Protein AF-A0A3C0UGK8-F1 (afdb_monomer)

Mean predicted aligned error: 3.43 Å

Sequence (91 aa):
MPILILAMAVVVIDQWSKYFVQTHMSLGMSIPVIPSVFHLTYILNPGAAFGILENQRTFFVIIGLLMIGAVLYLYPRIPDKMKLLRLGTGL

Solvent-accessible surface area (backbone atoms only — not comparable to full-atom values): 5446 Å² total; per-residue (Å²): 112,73,40,57,56,48,31,49,52,52,50,51,54,51,53,50,52,50,50,49,46,68,75,76,49,54,86,72,40,69,46,72,77,40,83,101,77,39,64,54,62,42,78,86,73,65,31,54,80,95,54,45,68,57,74,43,59,68,61,53,53,52,52,51,52,51,50,52,51,49,47,68,64,46,54,84,73,54,60,83,86,47,52,68,60,55,50,57,76,26,109

Foldseek 3Di:
DVLQVLLVVVVVVVVVVVVCCVVPHDQQDWADPDPPPDIDHHYDQQADPPNPPGVVVVVVVVVVVVLVVVLVVCLVVDDPVPVVVNNVSSD

Radius of gyration: 16.95 Å; Cα contacts (8 Å, |Δi|>4): 56; chains: 1; bounding box: 33×36×42 Å

Structure (mmCIF, N/CA/C/O backbone):
data_AF-A0A3C0UGK8-F1
#
_entry.id   AF-A0A3C0UGK8-F1
#
loop_
_atom_site.group_PDB
_atom_site.id
_atom_site.type_symbol
_atom_site.label_atom_id
_atom_site.label_alt_id
_atom_site.label_comp_id
_atom_site.label_asym_id
_atom_site.label_entity_id
_atom_site.label_seq_id
_atom_site.pdbx_PDB_ins_code
_atom_site.Cartn_x
_atom_site.Cartn_y
_atom_site.Cartn_z
_atom_site.occupancy
_atom_site.B_iso_or_equiv
_atom_site.auth_seq_id
_atom_site.auth_comp_id
_atom_site.auth_asym_id
_atom_site.auth_atom_id
_atom_site.pdbx_PDB_model_num
ATOM 1 N N . MET A 1 1 ? 19.324 -0.706 -10.893 1.00 63.34 1 MET A N 1
ATOM 2 C CA . MET A 1 1 ? 17.860 -0.904 -11.018 1.00 63.34 1 MET A CA 1
ATOM 3 C C . MET A 1 1 ? 17.137 0.107 -10.127 1.00 63.34 1 MET A C 1
ATOM 5 O O . MET A 1 1 ? 16.683 -0.272 -9.056 1.00 63.34 1 MET A O 1
ATOM 9 N N . PRO A 1 2 ? 17.051 1.392 -10.519 1.00 74.00 2 PRO A N 1
ATOM 10 C CA . PRO A 1 2 ? 16.413 2.433 -9.694 1.00 74.00 2 PRO A CA 1
ATOM 11 C C . PRO A 1 2 ? 14.976 2.072 -9.279 1.00 74.00 2 PRO A C 1
ATOM 13 O O . PRO A 1 2 ? 14.550 2.412 -8.183 1.00 74.00 2 PRO A O 1
ATOM 16 N N . ILE A 1 3 ? 14.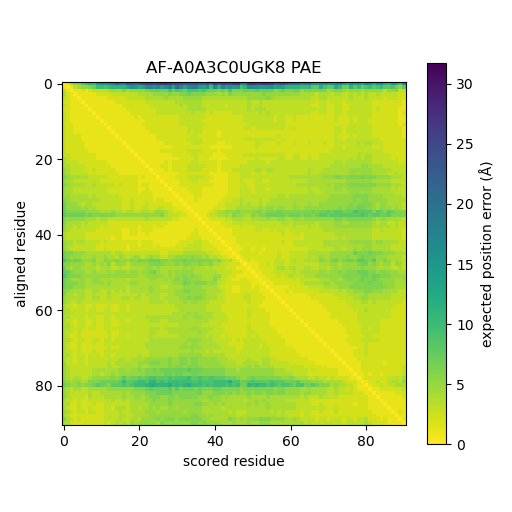282 1.283 -10.104 1.00 87.25 3 ILE A N 1
ATOM 17 C CA . ILE A 1 3 ? 12.959 0.731 -9.804 1.00 87.25 3 ILE A CA 1
ATOM 18 C C . ILE A 1 3 ? 12.916 -0.145 -8.540 1.00 87.25 3 ILE A C 1
ATOM 20 O O . ILE A 1 3 ? 11.967 -0.040 -7.778 1.00 87.25 3 ILE A O 1
ATOM 24 N N . LEU A 1 4 ? 13.937 -0.971 -8.273 1.00 89.50 4 LEU A N 1
ATOM 25 C CA . LEU A 1 4 ? 13.946 -1.829 -7.082 1.00 89.50 4 LEU A CA 1
ATOM 26 C C . LEU A 1 4 ? 14.155 -1.021 -5.807 1.00 89.50 4 LEU A C 1
ATOM 28 O O . LEU A 1 4 ? 13.619 -1.378 -4.767 1.00 89.50 4 LEU A O 1
ATOM 32 N N . ILE A 1 5 ? 14.930 0.062 -5.889 1.00 91.88 5 ILE A N 1
ATOM 33 C CA . ILE A 1 5 ? 15.137 0.969 -4.758 1.00 91.88 5 ILE A CA 1
ATOM 34 C C . ILE A 1 5 ? 13.818 1.668 -4.429 1.00 91.88 5 ILE A C 1
ATOM 36 O O . ILE A 1 5 ? 13.433 1.711 -3.265 1.00 91.88 5 ILE A O 1
ATOM 40 N N . LEU A 1 6 ? 13.106 2.156 -5.453 1.00 93.50 6 LEU A N 1
ATOM 41 C CA . LEU A 1 6 ? 11.780 2.749 -5.289 1.00 93.50 6 LEU A CA 1
ATOM 42 C C . LEU A 1 6 ? 10.788 1.743 -4.690 1.00 93.50 6 LEU A C 1
ATOM 44 O O . LEU A 1 6 ? 10.190 2.037 -3.661 1.00 93.50 6 LEU A O 1
ATOM 48 N N . ALA A 1 7 ? 10.682 0.544 -5.269 1.00 94.56 7 ALA A N 1
ATOM 49 C CA . ALA A 1 7 ? 9.791 -0.503 -4.776 1.00 94.56 7 ALA A CA 1
ATOM 50 C C . ALA A 1 7 ? 10.115 -0.895 -3.325 1.00 94.56 7 ALA A C 1
ATOM 52 O O . ALA A 1 7 ? 9.216 -1.032 -2.501 1.00 94.56 7 ALA A O 1
ATOM 53 N N . MET A 1 8 ? 11.402 -1.015 -2.978 1.00 95.50 8 MET A N 1
ATOM 54 C CA . MET A 1 8 ? 11.827 -1.309 -1.609 1.00 95.50 8 MET A CA 1
ATOM 55 C C . MET A 1 8 ? 11.448 -0.184 -0.644 1.00 95.50 8 MET A C 1
ATOM 57 O O . MET A 1 8 ? 10.941 -0.458 0.439 1.00 95.50 8 MET A O 1
ATOM 61 N N . ALA A 1 9 ? 11.647 1.077 -1.035 1.00 96.06 9 ALA A N 1
ATOM 62 C CA . ALA A 1 9 ? 11.243 2.219 -0.223 1.00 96.06 9 ALA A CA 1
ATOM 63 C C . ALA A 1 9 ? 9.724 2.230 0.016 1.00 96.06 9 ALA A C 1
ATOM 65 O O . ALA A 1 9 ? 9.294 2.413 1.153 1.00 96.06 9 ALA A O 1
ATOM 66 N N . VAL A 1 10 ? 8.920 1.961 -1.019 1.00 96.69 10 VAL A N 1
ATOM 67 C CA . VAL A 1 10 ? 7.456 1.847 -0.905 1.00 96.69 10 VAL A CA 1
ATOM 68 C C . VAL A 1 10 ? 7.068 0.727 0.060 1.00 96.69 10 VAL A C 1
ATOM 70 O O . VAL A 1 10 ? 6.277 0.965 0.968 1.00 96.69 10 VAL A O 1
ATOM 73 N N . VAL A 1 11 ? 7.661 -0.465 -0.071 1.00 97.31 11 VAL A N 1
ATOM 74 C CA . VAL A 1 11 ? 7.388 -1.602 0.826 1.00 97.31 11 VAL A CA 1
ATOM 75 C C . VAL A 1 11 ? 7.768 -1.280 2.271 1.00 97.31 11 VAL A C 1
ATOM 77 O O . VAL A 1 11 ? 6.998 -1.573 3.183 1.00 97.31 11 VAL A O 1
ATOM 80 N N . VAL A 1 12 ? 8.924 -0.653 2.505 1.00 98.38 12 VAL A N 1
ATOM 81 C CA . VAL A 1 12 ? 9.357 -0.266 3.856 1.00 98.38 12 VAL A CA 1
ATOM 82 C C . VAL A 1 12 ? 8.387 0.741 4.473 1.00 98.38 12 VAL A C 1
ATOM 84 O O . VAL A 1 12 ? 7.983 0.561 5.620 1.00 98.38 12 VAL A O 1
ATOM 87 N N . ILE A 1 13 ? 7.971 1.764 3.720 1.00 98.44 13 ILE A N 1
ATOM 88 C CA . ILE A 1 13 ? 7.020 2.777 4.197 1.00 98.44 13 ILE A CA 1
ATOM 89 C C . ILE A 1 13 ? 5.644 2.147 4.469 1.00 98.44 13 ILE A C 1
ATOM 91 O O . ILE A 1 13 ? 5.053 2.406 5.517 1.00 98.44 13 ILE A O 1
ATOM 95 N N . ASP A 1 14 ? 5.156 1.277 3.579 1.00 98.31 14 ASP A N 1
ATOM 96 C CA . ASP A 1 14 ? 3.898 0.540 3.749 1.00 98.31 14 ASP A CA 1
ATOM 97 C C . ASP A 1 14 ? 3.914 -0.313 5.025 1.00 98.31 14 ASP A C 1
ATOM 99 O O . ASP A 1 14 ? 3.037 -0.169 5.879 1.00 98.31 14 ASP A O 1
ATOM 103 N N . GLN A 1 15 ? 4.935 -1.155 5.205 1.00 98.56 15 GLN A N 1
ATOM 104 C CA . GLN A 1 15 ? 5.019 -2.051 6.360 1.00 98.56 15 GLN A CA 1
ATOM 105 C C . GLN A 1 15 ? 5.234 -1.287 7.667 1.00 98.56 15 GLN A C 1
ATOM 107 O O . GLN A 1 15 ? 4.610 -1.617 8.676 1.00 98.56 15 GLN A O 1
ATOM 112 N N . TRP A 1 16 ? 6.052 -0.231 7.653 1.00 98.62 16 TRP A N 1
ATOM 113 C CA . TRP A 1 16 ? 6.241 0.626 8.819 1.00 98.62 16 TRP A CA 1
ATOM 114 C C . TRP A 1 16 ? 4.941 1.337 9.216 1.00 98.62 16 TRP A C 1
ATOM 116 O O . TRP A 1 16 ? 4.580 1.327 10.392 1.00 98.62 16 TRP A O 1
ATOM 126 N N . SER A 1 17 ? 4.188 1.876 8.250 1.00 98.19 17 SER A N 1
ATOM 127 C CA . SER A 1 17 ? 2.898 2.523 8.524 1.00 98.19 17 SER A CA 1
ATOM 128 C C . SER A 1 17 ? 1.872 1.550 9.120 1.00 98.19 17 SER A C 1
ATOM 130 O O . SER A 1 17 ? 1.206 1.878 10.103 1.00 98.19 17 SER A O 1
ATOM 132 N N . LYS A 1 18 ? 1.796 0.316 8.602 1.00 98.38 18 LYS A N 1
ATOM 133 C CA . LYS A 1 18 ? 0.925 -0.742 9.137 1.00 98.38 18 LYS A CA 1
ATOM 134 C C . LYS A 1 18 ? 1.331 -1.144 10.548 1.00 98.38 18 LYS A C 1
ATOM 136 O O . LYS A 1 18 ? 0.467 -1.260 11.412 1.00 98.38 18 LYS A O 1
ATOM 141 N N . TYR A 1 19 ? 2.628 -1.319 10.791 1.00 98.44 19 TYR A N 1
ATOM 142 C CA . TYR A 1 19 ? 3.153 -1.640 12.114 1.00 98.44 19 TYR A CA 1
ATOM 143 C C . TYR A 1 19 ? 2.834 -0.540 13.132 1.00 98.44 19 TYR A C 1
ATOM 145 O O . TYR A 1 19 ? 2.364 -0.832 14.231 1.00 98.44 19 TYR A O 1
ATOM 153 N N . PHE A 1 20 ? 3.023 0.727 12.755 1.00 98.25 20 PHE A N 1
ATOM 154 C CA . PHE A 1 20 ? 2.666 1.870 13.591 1.00 98.25 20 PHE A CA 1
ATOM 155 C C . PHE A 1 20 ? 1.177 1.851 13.966 1.00 98.25 20 PHE A C 1
ATOM 157 O O . PHE A 1 20 ? 0.848 1.897 15.150 1.00 98.25 20 PHE A O 1
ATOM 164 N N . VAL A 1 21 ? 0.283 1.693 12.982 1.00 98.50 21 VAL A N 1
ATOM 165 C CA . VAL A 1 21 ? -1.170 1.621 13.215 1.00 98.50 21 VAL A CA 1
ATOM 166 C C . VAL A 1 21 ? -1.528 0.446 14.130 1.00 98.50 21 VAL A C 1
ATOM 168 O O . VAL A 1 21 ? -2.247 0.634 15.105 1.00 98.50 21 VAL A O 1
ATOM 171 N N . GLN A 1 22 ? -0.988 -0.749 13.875 1.00 98.25 22 GLN A N 1
ATOM 172 C CA . GLN A 1 22 ? -1.279 -1.949 14.670 1.00 98.25 22 GLN A CA 1
ATOM 173 C C . GLN A 1 22 ? -0.816 -1.846 16.129 1.00 98.25 22 GLN A C 1
ATOM 175 O O . GLN A 1 22 ? -1.411 -2.478 16.997 1.00 98.25 22 GLN A O 1
ATOM 180 N N . THR A 1 23 ? 0.243 -1.079 16.401 1.00 98.19 23 THR A N 1
ATOM 181 C CA . THR A 1 23 ? 0.827 -0.949 17.746 1.00 98.19 23 THR A CA 1
ATOM 182 C C . THR A 1 23 ? 0.286 0.235 18.544 1.00 98.19 23 THR A C 1
ATOM 184 O O . THR A 1 23 ? 0.343 0.201 19.769 1.00 98.19 23 THR A O 1
ATOM 187 N N . HIS A 1 24 ? -0.252 1.262 17.879 1.00 98.12 24 HIS A N 1
ATOM 188 C CA . HIS A 1 24 ? -0.696 2.503 18.530 1.00 98.12 24 HIS A CA 1
ATOM 189 C C . HIS A 1 24 ? -2.211 2.737 18.461 1.00 98.12 24 HIS A C 1
ATOM 191 O O . HIS A 1 24 ? -2.715 3.618 19.155 1.00 98.12 24 HIS A O 1
ATOM 197 N N . MET A 1 25 ? -2.949 1.984 17.641 1.00 98.50 25 MET A N 1
ATOM 198 C CA . MET A 1 25 ? -4.389 2.169 17.451 1.00 98.50 25 MET A CA 1
ATOM 199 C C . MET A 1 25 ? -5.175 0.903 17.787 1.00 98.50 25 MET A C 1
ATOM 201 O O . MET A 1 25 ? -4.739 -0.219 17.544 1.00 98.50 25 MET A O 1
ATOM 205 N N . SER A 1 26 ? -6.390 1.090 18.301 1.00 98.38 26 SER A N 1
ATOM 206 C CA . SER A 1 26 ? -7.379 0.010 18.422 1.00 98.38 26 SER A CA 1
ATOM 207 C C . SER A 1 26 ? -8.156 -0.155 17.114 1.00 98.38 26 SER A C 1
ATOM 209 O O . SER A 1 26 ? -8.343 0.818 16.384 1.00 98.38 26 SER A O 1
ATOM 211 N N . LEU A 1 27 ? -8.631 -1.366 16.807 1.00 98.25 27 LEU A N 1
ATOM 212 C CA . LEU A 1 27 ? -9.463 -1.598 15.620 1.00 98.25 27 LEU A CA 1
ATOM 213 C C . LEU A 1 27 ? -10.702 -0.684 15.649 1.00 98.25 27 LEU A C 1
ATOM 215 O O . LEU A 1 27 ? -11.390 -0.606 16.664 1.00 98.25 27 LEU A O 1
ATOM 219 N N . GLY A 1 28 ? -10.969 0.016 14.546 1.00 98.19 28 GLY A N 1
ATOM 220 C CA . GLY A 1 28 ? -12.047 1.003 14.427 1.00 98.19 28 GLY A CA 1
ATOM 221 C C . GLY A 1 28 ? -11.697 2.405 14.939 1.00 98.19 28 GLY A C 1
ATOM 222 O O . GLY A 1 28 ? -12.460 3.339 14.702 1.00 98.19 28 GLY A O 1
ATOM 223 N N . MET A 1 29 ? -10.546 2.595 15.595 1.00 98.44 29 MET A N 1
ATOM 224 C CA . MET A 1 29 ? -10.075 3.921 15.999 1.00 98.44 29 MET A CA 1
ATOM 225 C C . MET A 1 29 ? -9.813 4.792 14.767 1.00 98.44 29 MET A C 1
ATOM 227 O O . MET A 1 29 ? -9.210 4.337 13.792 1.00 98.44 29 MET A O 1
ATOM 231 N N . SER A 1 30 ? -10.227 6.058 14.843 1.00 98.12 30 SER A N 1
ATOM 232 C CA . SER A 1 30 ? -10.008 7.070 13.811 1.00 98.12 30 SER A CA 1
ATOM 233 C C . SER A 1 30 ? -9.383 8.321 14.428 1.00 98.12 30 SER A C 1
ATOM 235 O O . SER A 1 30 ? -9.940 8.897 15.362 1.00 98.12 30 SER A O 1
ATOM 237 N N . ILE A 1 31 ? -8.210 8.720 13.933 1.00 97.62 31 ILE A N 1
ATOM 238 C CA . ILE A 1 31 ? -7.451 9.885 14.401 1.00 97.62 31 ILE A CA 1
ATOM 239 C C . ILE A 1 31 ? -7.496 10.955 13.299 1.00 97.62 31 ILE A C 1
ATOM 241 O O . ILE A 1 31 ? -7.022 10.691 12.188 1.00 97.62 31 ILE A O 1
ATOM 245 N N . PRO A 1 32 ? -8.046 12.155 13.558 1.00 97.69 32 PRO A N 1
ATOM 246 C CA . PRO A 1 32 ? -8.033 13.240 12.584 1.00 97.69 32 PRO A CA 1
ATOM 247 C C . PRO A 1 32 ? -6.606 13.761 12.388 1.00 97.69 32 PRO A C 1
ATOM 249 O O . PRO A 1 32 ? -5.963 14.198 13.338 1.00 97.69 32 PRO A O 1
ATOM 252 N N . VAL A 1 33 ? -6.124 13.743 11.144 1.00 97.31 33 VAL A N 1
ATOM 253 C CA . VAL A 1 33 ? -4.838 14.348 10.758 1.00 97.31 33 VAL A CA 1
ATOM 254 C C . VAL A 1 33 ? -5.076 15.745 10.186 1.00 97.31 33 VAL A C 1
ATOM 25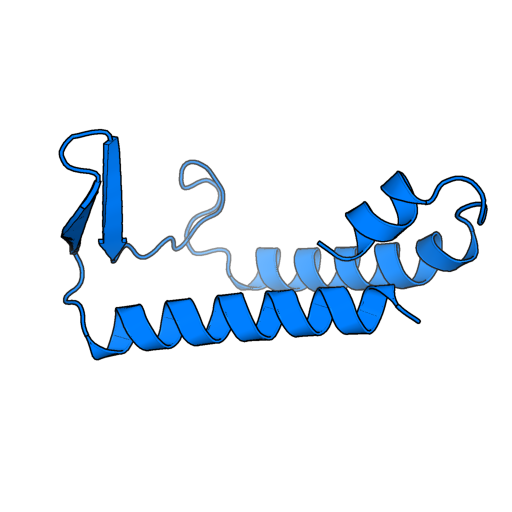6 O O . VAL A 1 33 ? -4.411 16.699 10.576 1.00 97.31 33 VAL A O 1
ATOM 259 N N . ILE A 1 34 ? -6.069 15.875 9.300 1.00 98.00 34 ILE A N 1
ATOM 260 C CA . ILE A 1 34 ? -6.625 17.159 8.863 1.00 98.00 34 ILE A CA 1
ATOM 261 C C . ILE A 1 34 ? -8.114 17.125 9.214 1.00 98.00 34 ILE A C 1
ATOM 263 O O . ILE A 1 34 ? -8.844 16.332 8.603 1.00 98.00 34 ILE A O 1
ATOM 267 N N . PRO A 1 35 ? -8.579 17.939 10.181 1.00 96.50 35 PRO A N 1
ATOM 268 C CA . PRO A 1 35 ? -9.969 17.927 10.621 1.00 96.50 35 PRO A CA 1
ATOM 269 C C . PRO A 1 35 ? -10.940 17.989 9.438 1.00 96.50 35 PRO A C 1
ATOM 271 O O . PRO A 1 35 ? -10.767 18.795 8.525 1.00 96.50 35 PRO A O 1
ATOM 274 N N . SER A 1 36 ? -11.935 17.100 9.438 1.00 95.50 36 SER A N 1
ATOM 275 C CA . SER A 1 36 ? -12.970 16.979 8.395 1.00 95.50 36 SER A CA 1
ATOM 276 C C . SER A 1 36 ? -12.505 16.579 6.983 1.00 95.50 36 SER A C 1
ATOM 278 O O . SER A 1 36 ? -13.356 16.406 6.116 1.00 95.50 36 SER A O 1
ATOM 280 N N . VAL A 1 37 ? -11.203 16.389 6.731 1.00 97.81 37 VAL A N 1
ATOM 281 C CA . VAL A 1 37 ? -10.667 16.045 5.395 1.00 97.81 37 VAL A CA 1
ATOM 282 C C . VAL A 1 37 ? -9.939 14.705 5.399 1.00 97.81 37 VAL A C 1
ATOM 284 O O . VAL A 1 37 ? -10.196 13.861 4.546 1.00 97.81 37 VAL A O 1
ATOM 287 N N . PHE A 1 38 ? -9.036 14.486 6.358 1.00 97.88 38 PHE A N 1
ATOM 288 C CA . PHE A 1 38 ? -8.176 13.306 6.387 1.00 97.88 38 PHE A CA 1
ATOM 289 C C . PHE A 1 38 ? -8.089 12.715 7.791 1.00 97.88 38 PHE A C 1
ATOM 291 O O . PHE A 1 38 ? -7.687 13.386 8.744 1.00 97.88 38 PHE A O 1
ATOM 298 N N . HIS A 1 39 ? -8.442 11.436 7.890 1.00 98.19 39 HIS A N 1
ATOM 299 C CA . HIS A 1 39 ? -8.390 10.661 9.120 1.00 98.19 39 HIS A CA 1
ATOM 300 C C . HIS A 1 39 ? -7.585 9.388 8.893 1.00 98.19 39 HIS A C 1
ATOM 302 O O . HIS A 1 39 ? -7.810 8.664 7.920 1.00 98.19 39 HIS A O 1
ATOM 308 N N . LEU A 1 40 ? -6.690 9.086 9.827 1.00 98.12 40 LEU A N 1
ATOM 309 C CA . LEU A 1 40 ? -6.052 7.784 9.904 1.00 98.12 40 LEU A CA 1
ATOM 310 C C . LEU A 1 40 ? -7.001 6.848 10.649 1.00 98.12 40 LEU A C 1
ATOM 312 O O . LEU A 1 40 ? -7.282 7.072 11.823 1.00 98.12 40 LEU A O 1
ATOM 316 N N . THR A 1 41 ? -7.517 5.827 9.968 1.00 98.00 41 THR A N 1
ATOM 317 C CA . THR A 1 41 ? -8.485 4.884 10.546 1.00 98.00 41 THR A CA 1
ATOM 318 C C . THR A 1 41 ? -7.928 3.474 10.500 1.00 98.00 41 THR A C 1
ATOM 320 O O . THR A 1 41 ? -7.509 3.011 9.438 1.00 98.00 41 THR A O 1
ATOM 323 N N . TYR A 1 42 ? -7.943 2.776 11.634 1.00 98.50 42 TYR A N 1
ATOM 324 C CA . TYR A 1 42 ? -7.533 1.379 11.671 1.00 98.50 42 TYR A CA 1
ATOM 325 C C . TYR A 1 42 ? -8.708 0.480 11.277 1.00 98.50 42 TYR A C 1
ATOM 327 O O . TYR A 1 42 ? -9.642 0.278 12.050 1.00 98.50 42 TY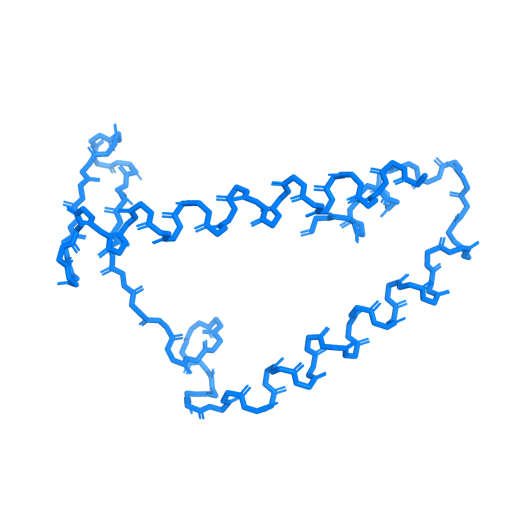R A O 1
ATOM 335 N N . ILE A 1 43 ? -8.641 -0.077 10.069 1.00 97.12 43 ILE A N 1
ATOM 336 C CA . ILE A 1 43 ? -9.598 -1.049 9.539 1.00 97.12 43 ILE A CA 1
ATOM 337 C C . ILE A 1 43 ? -8.863 -2.264 8.962 1.00 97.12 43 ILE A C 1
ATOM 339 O O . ILE A 1 43 ? -7.750 -2.143 8.449 1.00 97.12 43 ILE A O 1
ATOM 343 N N . LEU A 1 44 ? -9.487 -3.440 9.042 1.00 96.56 44 LEU A N 1
ATOM 344 C CA . LEU A 1 44 ? -9.009 -4.664 8.400 1.00 96.56 44 LEU A CA 1
ATOM 345 C C . LEU A 1 44 ? -9.851 -4.930 7.153 1.00 96.56 44 LEU A C 1
ATOM 347 O O . LEU A 1 44 ? -11.076 -4.906 7.228 1.00 96.56 44 LEU A O 1
ATOM 351 N N . ASN A 1 45 ? -9.200 -5.199 6.021 1.00 95.62 45 ASN A N 1
ATOM 352 C CA . ASN A 1 45 ? -9.874 -5.574 4.780 1.00 95.62 45 ASN A CA 1
ATOM 353 C C . ASN A 1 45 ? -9.561 -7.044 4.436 1.00 95.62 45 ASN A C 1
ATOM 355 O O . ASN A 1 45 ? -8.484 -7.315 3.902 1.00 95.62 45 ASN A O 1
ATOM 359 N N . PRO A 1 46 ? -10.458 -7.998 4.757 1.00 94.88 46 PRO A N 1
ATOM 360 C CA . PRO A 1 46 ? -10.284 -9.404 4.390 1.00 94.88 46 PRO A CA 1
ATOM 361 C C . PRO A 1 46 ? -10.518 -9.691 2.893 1.00 94.88 46 PRO A C 1
ATOM 363 O O . PRO A 1 46 ? -10.271 -10.815 2.453 1.00 94.88 46 PRO A O 1
ATOM 366 N N . GLY A 1 47 ? -10.990 -8.711 2.112 1.00 94.38 47 GLY A N 1
ATOM 367 C CA . GLY A 1 47 ? -11.193 -8.801 0.662 1.00 94.38 47 GLY A CA 1
ATOM 368 C C . GLY A 1 47 ? -10.344 -7.804 -0.138 1.00 94.38 47 GLY A C 1
ATOM 369 O O . GLY A 1 47 ? -9.375 -7.228 0.357 1.00 94.38 47 GLY A O 1
ATOM 370 N N . ALA A 1 48 ? -10.714 -7.599 -1.403 1.00 92.12 48 ALA A N 1
ATOM 371 C CA . ALA A 1 48 ? -10.133 -6.591 -2.292 1.00 92.12 48 ALA A CA 1
ATOM 372 C C . ALA A 1 48 ? -10.818 -5.218 -2.129 1.00 92.12 48 ALA A C 1
ATOM 374 O O . ALA A 1 48 ? -11.442 -4.914 -1.109 1.00 92.12 48 ALA A O 1
ATOM 375 N N . ALA A 1 49 ? -10.712 -4.361 -3.149 1.00 91.69 49 ALA A N 1
ATOM 376 C CA . ALA A 1 49 ? -11.500 -3.137 -3.238 1.00 91.69 49 ALA A CA 1
ATOM 377 C C . ALA A 1 49 ? -13.005 -3.447 -3.114 1.00 91.69 49 ALA A C 1
ATOM 379 O O . ALA A 1 49 ? -13.489 -4.442 -3.656 1.00 91.69 49 ALA A O 1
ATOM 380 N N . PHE A 1 50 ? -13.733 -2.596 -2.385 1.00 93.12 50 PHE A N 1
ATOM 381 C CA . PHE A 1 50 ? -15.171 -2.747 -2.104 1.00 93.12 50 PHE A CA 1
ATOM 382 C C . PHE A 1 50 ? -15.567 -4.049 -1.378 1.00 93.12 50 PHE A C 1
ATOM 384 O O . PHE A 1 50 ? -16.733 -4.429 -1.408 1.00 93.12 50 PHE A O 1
ATOM 391 N N . GLY A 1 51 ? -14.621 -4.749 -0.739 1.00 91.62 51 GLY A N 1
ATOM 392 C CA . GLY A 1 51 ? -14.892 -6.006 -0.026 1.00 91.62 51 GLY A CA 1
ATOM 393 C C . GLY A 1 51 ? -15.124 -7.214 -0.942 1.00 91.62 51 GLY A C 1
ATOM 394 O O . GLY A 1 51 ? -15.557 -8.268 -0.485 1.00 91.62 51 GLY A O 1
ATOM 395 N N . ILE A 1 52 ? -14.833 -7.090 -2.240 1.00 96.31 52 ILE A N 1
ATOM 396 C CA . ILE A 1 52 ? -14.982 -8.185 -3.205 1.00 96.31 52 ILE A CA 1
ATOM 397 C C . ILE A 1 52 ? -14.019 -9.330 -2.856 1.00 96.31 52 ILE A C 1
ATOM 399 O O . ILE A 1 52 ? -12.864 -9.086 -2.503 1.00 96.31 52 ILE A O 1
ATOM 403 N N . LEU A 1 53 ? -14.479 -10.579 -3.012 1.00 94.88 53 LEU A N 1
ATOM 404 C CA . LEU A 1 53 ? -13.695 -11.801 -2.765 1.00 94.88 53 LEU A CA 1
ATOM 405 C C . LEU A 1 53 ? -13.146 -11.881 -1.327 1.00 94.88 53 LEU A C 1
ATOM 407 O O . LEU A 1 53 ? -11.974 -12.181 -1.098 1.00 94.88 53 LEU A O 1
ATOM 411 N N . GLU A 1 54 ? -14.008 -11.611 -0.348 1.00 95.31 54 GLU A N 1
ATOM 412 C CA . GLU A 1 54 ? -13.673 -11.709 1.071 1.00 95.31 54 GLU A CA 1
ATOM 413 C C . GLU A 1 54 ? -13.095 -13.085 1.447 1.00 95.31 54 GLU A C 1
ATOM 415 O O . GLU A 1 54 ? -13.565 -14.127 0.984 1.00 95.31 54 GLU A O 1
ATOM 420 N N . ASN A 1 55 ? -12.069 -13.090 2.302 1.00 95.88 55 ASN A N 1
ATOM 421 C CA . ASN A 1 55 ? -11.397 -14.282 2.826 1.00 95.88 55 ASN A CA 1
ATOM 422 C C . ASN A 1 55 ? -10.680 -15.142 1.762 1.00 95.88 55 ASN A C 1
ATOM 424 O O . ASN A 1 55 ? -10.180 -16.225 2.067 1.00 95.88 55 ASN A O 1
ATOM 428 N N . GLN A 1 56 ? -10.517 -14.640 0.531 1.00 96.56 56 GLN A N 1
ATOM 429 C CA . GLN A 1 56 ? -9.797 -15.317 -0.558 1.00 96.56 56 GLN A CA 1
ATOM 430 C C . GLN A 1 56 ? -8.282 -15.043 -0.528 1.00 96.56 56 GLN A C 1
ATOM 432 O O . GLN A 1 56 ? -7.666 -14.679 -1.531 1.00 96.56 56 GLN A O 1
ATOM 437 N N . ARG A 1 57 ? -7.640 -1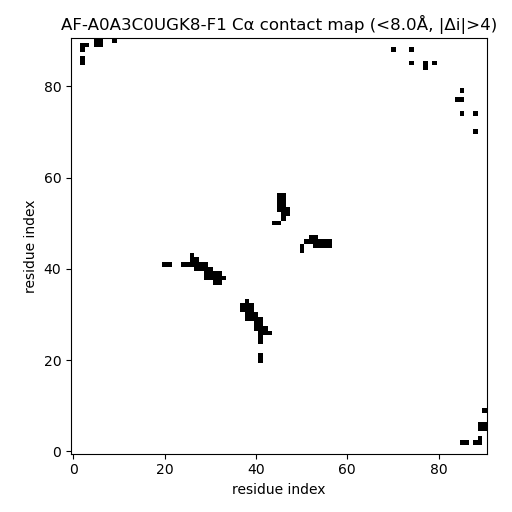5.223 0.634 1.00 94.75 57 ARG A N 1
ATOM 438 C CA . ARG A 1 57 ? -6.219 -14.871 0.842 1.00 94.75 57 ARG A CA 1
ATOM 439 C C . ARG A 1 57 ? -5.282 -15.524 -0.177 1.00 94.75 57 ARG A C 1
ATOM 441 O O . ARG A 1 57 ? -4.429 -14.851 -0.750 1.00 94.75 57 ARG A O 1
ATOM 448 N N . THR A 1 58 ? -5.446 -16.826 -0.411 1.00 96.56 58 THR A N 1
ATOM 449 C CA . THR A 1 58 ? -4.597 -17.595 -1.333 1.00 96.56 58 THR A CA 1
ATOM 450 C C . THR A 1 58 ? -4.700 -17.074 -2.765 1.00 96.56 58 THR A C 1
ATOM 452 O O . THR A 1 58 ? -3.681 -16.934 -3.437 1.00 96.56 58 THR A O 1
ATOM 455 N N . PHE A 1 59 ? -5.909 -16.723 -3.212 1.00 96.19 59 PHE A N 1
ATOM 456 C CA . PHE A 1 59 ? -6.144 -16.148 -4.536 1.00 96.19 59 PHE A CA 1
ATOM 457 C C . PHE A 1 59 ? -5.360 -14.843 -4.729 1.00 96.19 59 PHE A C 1
ATOM 459 O O . PHE A 1 59 ? -4.635 -14.700 -5.714 1.00 96.19 59 PHE A O 1
ATOM 466 N N . PHE A 1 60 ? -5.424 -13.926 -3.757 1.00 95.44 60 PHE A N 1
ATOM 467 C CA . PHE A 1 60 ? -4.702 -12.654 -3.843 1.00 95.44 60 PHE A CA 1
ATOM 468 C C . PHE A 1 60 ? -3.183 -12.815 -3.799 1.00 95.44 60 PHE A C 1
ATOM 470 O O . PHE A 1 60 ? -2.483 -12.128 -4.540 1.00 95.44 60 PHE A O 1
ATOM 477 N N . VAL A 1 61 ? -2.662 -13.738 -2.983 1.00 96.62 61 VAL A N 1
ATOM 478 C CA . VAL A 1 61 ? -1.218 -14.022 -2.943 1.00 96.62 61 VAL A CA 1
ATOM 479 C C . VAL A 1 61 ? -0.731 -14.546 -4.294 1.00 96.62 61 VAL A C 1
ATOM 481 O O . VAL A 1 61 ? 0.279 -14.062 -4.802 1.00 96.62 61 VAL A O 1
ATOM 484 N N . ILE A 1 62 ? -1.459 -15.483 -4.910 1.00 98.06 62 ILE A N 1
ATOM 485 C CA . ILE A 1 62 ? -1.105 -16.025 -6.230 1.00 98.06 62 ILE A CA 1
ATOM 486 C C . ILE A 1 62 ? -1.102 -14.916 -7.286 1.00 98.06 62 ILE A C 1
ATOM 488 O O . ILE A 1 62 ? -0.120 -14.773 -8.012 1.00 98.06 62 ILE A O 1
ATOM 492 N N . ILE A 1 63 ? -2.155 -14.095 -7.350 1.00 97.19 63 ILE A N 1
ATOM 493 C CA . ILE A 1 63 ? -2.221 -12.982 -8.309 1.00 97.19 63 ILE A CA 1
ATOM 494 C C . ILE A 1 63 ? -1.096 -11.974 -8.075 1.00 97.19 63 ILE A C 1
ATOM 496 O O . ILE A 1 63 ? -0.475 -11.531 -9.039 1.00 97.19 63 ILE A O 1
ATOM 500 N N . GLY A 1 64 ? -0.786 -11.643 -6.819 1.00 96.06 64 GLY A N 1
ATOM 501 C CA . GLY A 1 64 ? 0.327 -10.757 -6.482 1.00 96.06 64 GLY A CA 1
ATOM 502 C C . GLY A 1 64 ? 1.670 -11.288 -6.990 1.00 96.06 64 GLY A C 1
ATOM 503 O O . GLY A 1 64 ? 2.418 -10.556 -7.637 1.00 96.06 64 GLY A O 1
ATOM 504 N N . LEU A 1 65 ? 1.951 -12.578 -6.783 1.00 97.75 65 LEU A N 1
ATOM 505 C CA . LEU A 1 65 ? 3.164 -13.222 -7.300 1.00 97.75 65 LEU A CA 1
ATOM 506 C C . LEU A 1 65 ? 3.211 -13.224 -8.834 1.00 97.75 65 LEU A C 1
ATOM 508 O O . LEU A 1 65 ? 4.260 -12.939 -9.415 1.00 97.75 65 LEU A O 1
ATOM 512 N N . LEU A 1 66 ? 2.081 -13.492 -9.496 1.00 98.31 66 LEU A N 1
ATOM 513 C CA . LEU A 1 66 ? 1.978 -13.429 -10.956 1.00 98.31 66 LEU A CA 1
ATOM 514 C C . LEU A 1 66 ? 2.237 -12.012 -11.483 1.00 98.31 66 LEU A C 1
ATOM 516 O O . LEU A 1 66 ? 2.952 -11.857 -12.471 1.00 98.31 66 LEU A O 1
ATOM 520 N N . MET A 1 67 ? 1.712 -10.981 -10.817 1.00 96.88 67 MET A N 1
ATOM 521 C CA . MET A 1 67 ? 1.957 -9.581 -11.177 1.00 96.88 67 MET A CA 1
ATOM 522 C C . MET A 1 67 ? 3.426 -9.190 -11.000 1.00 96.88 67 MET A C 1
ATOM 524 O O . MET A 1 67 ? 3.996 -8.577 -11.901 1.00 96.88 67 MET A O 1
ATOM 528 N N . ILE A 1 68 ? 4.074 -9.602 -9.905 1.00 95.00 68 ILE A N 1
ATOM 529 C CA . ILE A 1 68 ? 5.519 -9.392 -9.712 1.00 95.00 68 ILE A CA 1
ATOM 530 C C . ILE A 1 68 ? 6.304 -10.054 -10.851 1.00 95.00 68 ILE A C 1
ATOM 532 O 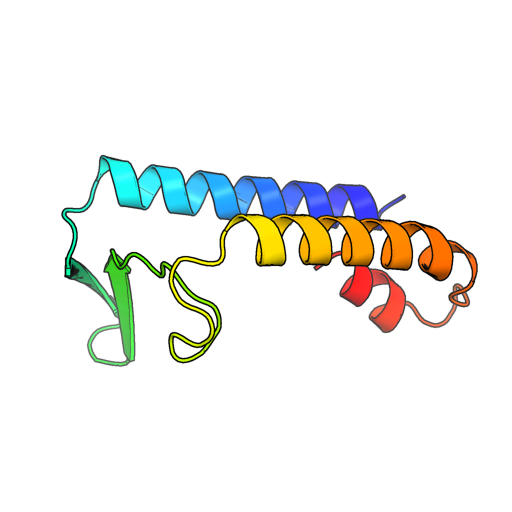O . ILE A 1 68 ? 7.156 -9.414 -11.468 1.00 95.00 68 ILE A O 1
ATOM 536 N N . GLY A 1 69 ? 5.991 -11.312 -11.180 1.00 95.69 69 GLY A N 1
ATOM 537 C CA . GLY A 1 69 ? 6.613 -12.024 -12.298 1.00 95.69 69 GLY A CA 1
ATOM 538 C C . GLY A 1 69 ? 6.407 -11.314 -13.640 1.00 95.69 69 GLY A C 1
ATOM 539 O O . GLY A 1 69 ? 7.361 -11.145 -14.402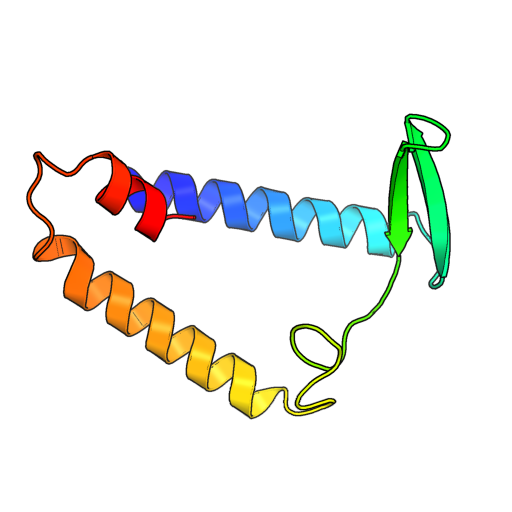 1.00 95.69 69 GLY A O 1
ATOM 540 N N . ALA A 1 70 ? 5.190 -10.834 -13.907 1.00 95.88 70 ALA A N 1
ATOM 541 C CA . ALA A 1 70 ? 4.863 -10.077 -15.111 1.00 95.88 70 ALA A CA 1
ATOM 542 C C . ALA A 1 70 ? 5.659 -8.767 -15.198 1.00 95.88 70 ALA A C 1
ATOM 544 O O . ALA A 1 70 ? 6.217 -8.472 -16.253 1.00 95.88 70 ALA A O 1
ATOM 545 N N . VAL A 1 71 ? 5.783 -8.012 -14.103 1.00 93.94 71 VAL A N 1
ATOM 546 C CA . VAL A 1 71 ? 6.587 -6.781 -14.061 1.00 93.94 71 VAL A CA 1
ATOM 547 C C . VAL A 1 71 ? 8.065 -7.083 -14.297 1.00 93.94 71 VAL A C 1
ATOM 549 O O . VAL A 1 71 ? 8.682 -6.439 -15.142 1.00 93.94 71 VAL A O 1
ATOM 552 N N . LEU A 1 72 ? 8.635 -8.087 -13.626 1.00 93.25 72 LEU A N 1
ATOM 553 C CA . LEU A 1 72 ? 10.037 -8.477 -13.820 1.00 93.25 72 LEU A CA 1
ATOM 554 C C . LEU A 1 72 ? 10.317 -8.935 -15.259 1.00 93.25 72 LEU A C 1
ATOM 556 O O . LEU A 1 72 ? 11.381 -8.640 -15.805 1.00 93.25 72 LEU A O 1
ATOM 560 N N . TYR A 1 73 ? 9.356 -9.609 -15.894 1.00 94.69 73 TYR A N 1
ATOM 561 C CA . TYR A 1 73 ? 9.447 -10.023 -17.291 1.00 94.69 73 TYR A CA 1
ATOM 562 C C . TYR A 1 73 ? 9.281 -8.850 -18.267 1.00 94.69 73 TYR A C 1
ATOM 564 O O . TYR A 1 73 ? 10.020 -8.749 -19.247 1.00 94.69 73 TYR A O 1
ATOM 572 N N . LEU A 1 74 ? 8.316 -7.957 -18.046 1.00 93.88 74 LEU A N 1
ATOM 573 C CA . LEU A 1 74 ? 8.010 -6.862 -18.968 1.00 93.88 74 LEU A CA 1
ATOM 574 C C . LEU A 1 74 ? 8.973 -5.683 -18.826 1.00 93.88 74 LEU A C 1
ATOM 576 O O . LEU A 1 74 ? 9.259 -5.029 -19.823 1.00 93.88 74 LEU A O 1
ATOM 580 N N . TYR A 1 75 ? 9.515 -5.424 -17.635 1.00 92.88 75 TYR A N 1
ATOM 581 C CA . TYR A 1 75 ? 10.355 -4.255 -17.368 1.00 92.88 75 TYR A CA 1
ATOM 582 C C . TYR A 1 75 ? 11.554 -4.104 -18.329 1.00 92.88 75 TYR A C 1
ATOM 584 O O . TYR A 1 75 ? 11.729 -3.009 -18.869 1.00 92.88 75 TYR A O 1
ATOM 592 N N . PRO A 1 76 ? 12.336 -5.159 -18.647 1.00 92.62 76 PRO A N 1
ATOM 593 C CA . PRO A 1 76 ? 13.422 -5.069 -19.628 1.00 92.62 76 PRO A CA 1
ATOM 594 C C . PRO A 1 76 ? 12.959 -4.736 -21.054 1.00 92.62 76 PRO A C 1
ATOM 596 O O . PRO A 1 76 ? 13.768 -4.314 -21.875 1.00 92.62 76 PRO A O 1
ATOM 599 N N . ARG A 1 77 ? 11.670 -4.933 -21.364 1.00 94.44 77 ARG A N 1
ATOM 600 C CA . ARG A 1 77 ? 11.064 -4.648 -22.675 1.00 94.44 77 ARG A CA 1
ATOM 601 C C . ARG A 1 77 ? 10.535 -3.214 -22.781 1.00 94.44 77 ARG A C 1
ATOM 603 O O . ARG A 1 77 ? 10.124 -2.806 -23.864 1.00 94.44 77 ARG A O 1
ATOM 610 N N . ILE A 1 78 ? 10.538 -2.443 -21.689 1.00 93.44 78 ILE A N 1
ATOM 611 C CA . ILE A 1 78 ? 10.064 -1.056 -21.680 1.00 93.44 78 ILE A CA 1
ATOM 612 C C . ILE A 1 78 ? 11.187 -0.126 -22.170 1.00 93.44 78 ILE A C 1
ATOM 614 O O . ILE A 1 78 ? 12.235 -0.049 -21.518 1.00 93.44 78 ILE A O 1
ATOM 618 N N . PRO A 1 79 ? 10.979 0.648 -23.255 1.00 94.19 79 PRO A N 1
ATOM 619 C CA . PRO A 1 79 ? 11.98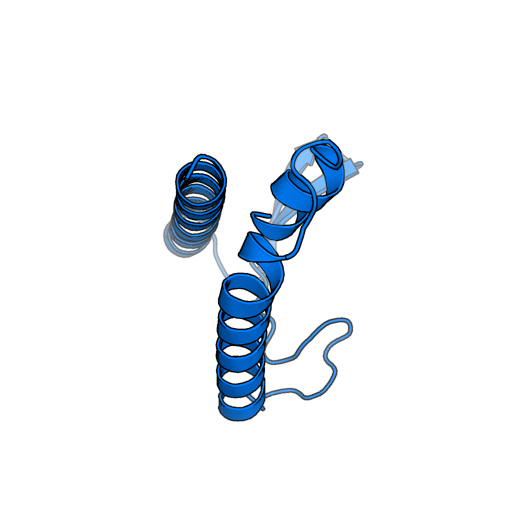7 1.570 -23.771 1.00 94.19 79 PRO A CA 1
ATOM 620 C C . PRO A 1 79 ? 12.495 2.552 -22.705 1.00 94.19 79 PRO A C 1
ATOM 622 O O . PRO A 1 79 ? 11.697 3.152 -21.983 1.00 94.19 79 PRO A O 1
ATOM 625 N N . ASP A 1 80 ? 13.809 2.795 -22.654 1.00 89.06 80 ASP A N 1
ATOM 626 C CA . ASP A 1 80 ? 14.443 3.700 -21.674 1.00 89.06 80 ASP A CA 1
ATOM 627 C C . ASP A 1 80 ? 13.853 5.123 -21.683 1.00 89.06 80 ASP A C 1
ATOM 629 O O . ASP A 1 80 ? 13.767 5.783 -20.646 1.00 89.06 80 ASP A O 1
ATOM 633 N N . LYS A 1 81 ? 13.385 5.588 -22.851 1.00 94.00 81 LYS A N 1
ATOM 634 C CA . LYS A 1 81 ? 12.730 6.896 -23.014 1.00 94.00 81 LYS A CA 1
ATOM 635 C C . LYS A 1 81 ? 11.410 7.020 -22.244 1.00 94.00 81 LYS A C 1
ATOM 637 O O . LYS A 1 81 ? 11.015 8.127 -21.889 1.00 94.00 81 LYS A O 1
ATOM 642 N N . MET A 1 82 ? 10.734 5.909 -21.947 1.00 93.44 82 MET A N 1
ATOM 643 C CA . MET A 1 82 ? 9.444 5.887 -21.247 1.00 93.44 82 MET A CA 1
ATOM 644 C C . MET A 1 82 ? 9.642 5.904 -19.726 1.00 93.44 82 MET A C 1
ATOM 646 O O . MET A 1 82 ? 9.201 5.006 -19.010 1.00 93.44 82 MET A O 1
ATOM 650 N N . LYS A 1 83 ? 10.318 6.944 -19.221 1.00 90.50 83 LYS A N 1
ATOM 651 C CA . LYS A 1 83 ? 10.706 7.058 -17.804 1.00 90.50 83 LYS A CA 1
ATOM 652 C C . LYS A 1 83 ? 9.514 6.952 -16.847 1.00 90.50 83 LYS A C 1
ATOM 654 O O . LYS A 1 83 ? 9.614 6.251 -15.849 1.00 90.50 83 LYS A O 1
ATOM 659 N N . LEU A 1 84 ? 8.385 7.584 -17.180 1.00 92.56 84 LEU A N 1
ATOM 660 C CA . LEU A 1 84 ? 7.150 7.532 -16.383 1.00 92.56 84 LEU A CA 1
ATOM 661 C C . LEU A 1 84 ? 6.613 6.106 -16.235 1.00 92.56 84 LEU A C 1
ATOM 663 O O . LEU A 1 84 ? 6.307 5.687 -15.126 1.00 92.56 84 LEU A O 1
ATOM 667 N N . LEU A 1 85 ? 6.561 5.343 -17.330 1.00 92.56 85 LEU A N 1
ATOM 668 C CA . LEU A 1 85 ? 6.087 3.959 -17.304 1.00 92.56 85 LEU A CA 1
ATOM 669 C C . LEU A 1 85 ? 7.013 3.072 -16.459 1.00 92.56 85 LEU A C 1
ATOM 671 O O . LEU A 1 85 ? 6.542 2.272 -15.660 1.00 92.56 85 LEU A O 1
ATOM 675 N N . ARG A 1 86 ? 8.331 3.263 -16.585 1.00 91.38 86 ARG A N 1
ATOM 676 C CA . ARG A 1 86 ? 9.329 2.522 -15.797 1.00 91.38 86 ARG A CA 1
ATOM 677 C C . ARG A 1 86 ? 9.273 2.848 -14.308 1.00 91.38 86 ARG A C 1
ATOM 679 O O . ARG A 1 86 ? 9.509 1.965 -13.491 1.00 91.38 86 ARG A O 1
ATOM 686 N N . LEU A 1 87 ? 8.991 4.101 -13.951 1.00 91.88 87 LEU A N 1
ATOM 687 C CA . LEU A 1 87 ? 8.770 4.491 -12.557 1.00 91.88 87 LEU A CA 1
ATOM 688 C C . LEU A 1 87 ? 7.457 3.909 -12.033 1.00 91.88 87 LEU A C 1
ATOM 690 O O . LEU A 1 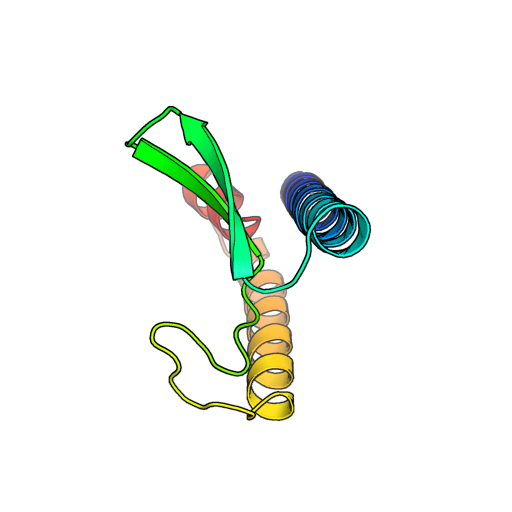87 ? 7.452 3.336 -10.952 1.00 91.88 87 LEU A O 1
ATOM 694 N N . GLY A 1 88 ? 6.388 3.983 -12.830 1.00 92.38 88 GLY A N 1
ATOM 695 C CA . GLY A 1 88 ? 5.074 3.451 -12.476 1.00 92.38 88 GLY A CA 1
ATOM 696 C C . GLY A 1 88 ? 5.085 1.953 -12.178 1.00 92.38 88 GLY A C 1
ATOM 697 O O . GLY A 1 88 ? 4.401 1.526 -11.267 1.00 92.38 88 GLY A O 1
ATOM 698 N N . THR A 1 89 ? 5.912 1.158 -12.865 1.00 92.44 89 THR A N 1
ATOM 699 C CA . THR A 1 89 ? 6.053 -0.280 -12.562 1.00 92.44 89 THR A CA 1
ATOM 700 C C . THR A 1 89 ? 6.736 -0.589 -11.221 1.00 92.44 89 THR A C 1
ATOM 702 O O . THR A 1 89 ? 6.780 -1.749 -10.826 1.00 92.44 89 THR A O 1
ATOM 705 N N . GLY A 1 90 ? 7.345 0.406 -10.567 1.00 89.56 90 GLY A N 1
ATOM 706 C CA . GLY A 1 90 ? 7.990 0.262 -9.256 1.00 89.56 90 GLY A CA 1
ATOM 707 C C . GLY A 1 90 ? 7.168 0.794 -8.086 1.00 89.56 90 GLY A C 1
ATOM 708 O O . GLY A 1 90 ? 7.675 0.776 -6.966 1.00 89.56 90 GLY A O 1
ATOM 709 N N . LEU A 1 91 ? 5.967 1.309 -8.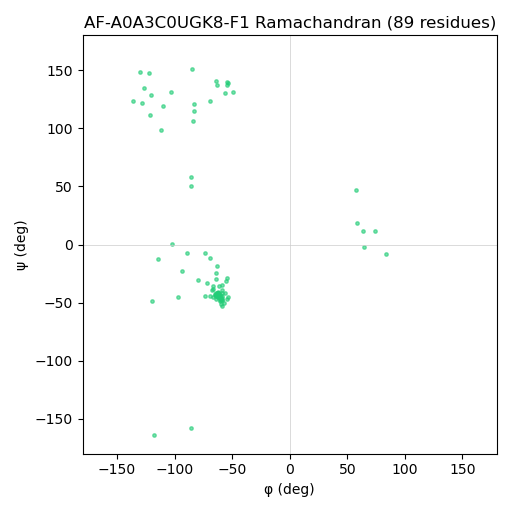358 1.00 90.94 91 LEU A N 1
ATOM 710 C CA . LEU A 1 91 ? 4.965 1.728 -7.379 1.00 90.94 91 LEU A CA 1
ATOM 711 C C . LEU A 1 91 ? 3.888 0.644 -7.274 1.00 90.94 91 LEU A C 1
ATOM 713 O O . LEU A 1 91 ? 3.390 0.449 -6.147 1.00 90.94 91 LEU A O 1
#

Secondary structure (DSSP, 8-state):
-HHHHHHHHHHHHHHHHHHHHHHH--TT-EEEEETTTEEEE----SSSGGGTTTT-HHHHHHHHHHHHHHHHHHGGGS-TT-HHHHHHTT-

pLDDT: mean 94.94, std 4.83, range [63.34, 98.62]

Nearest PDB structures (foldseek):
  6ryp-assembly1_A  TM=9.452E-01  e=1.130E-03  Staphylococcus aureus
  6ryo-assembly1_A  TM=8.789E-01  e=1.515E-02  Staphylococcus aureus
  5dir-assembly4_D  TM=8.786E-01  e=1.622E-02  Pseudomonas aeruginosa PAO1
  6fms-assembly2_B  TM=8.278E-01  e=1.234E-02  Pseudomonas aeruginosa PAO1
  5dir-assembly2_B  TM=8.561E-01  e=4.839E-02  Pseudomonas aeruginosa PAO1